Protein AF-A0A1B0D0E1-F1 (afdb_monomer)

Solvent-accessible surface area (backbone atoms only — not comparable to full-atom values): 11340 Å² total; per-residue (Å²): 142,80,88,82,82,83,83,81,83,83,73,86,74,81,86,77,58,63,76,82,46,40,90,80,46,40,12,85,85,80,73,39,70,42,53,62,24,28,27,34,70,90,78,67,53,59,26,20,42,71,56,51,57,62,43,50,76,78,40,48,45,46,94,86,72,57,81,52,79,54,55,79,88,38,57,40,77,34,66,64,60,32,50,49,50,50,70,60,39,84,64,50,53,59,55,51,53,48,54,52,49,53,55,54,54,54,49,58,67,57,61,79,77,59,98,70,94,73,96,73,87,74,81,81,84,70,98,66,94,74,90,73,85,79,92,79,82,70,82,85,67,74,86,75,75,92,80,82,80,88,81,90,78,90,82,89,85,83,88,82,84,87,80,86,79,136

Nearest PDB structures (foldseek):
  9dgg-assembly1_K  TM=9.207E-01  e=2.192E-10  Homo sapiens
  8grm-assembly1_M  TM=9.355E-01  e=5.578E-10  Homo sapiens
  8pp7-assembly1_M  TM=9.183E-01  e=2.265E-09  Homo sapiens
  6wi8-assembly2_B  TM=9.308E-01  e=7.041E-09  Homo sapiens
  4s3o-assembly2_B  TM=8.423E-01  e=1.086E-07  Homo sapiens

Foldseek 3Di:
DDDDDDDPPPDDDDDDALVVCLVVQAAPQVRHGADQWKAQQVPRDIHHPVRVVVVCVPAQADPPPRPDGGDPVRIDGDPPSNVVSPVSDPCPVVVVVVVVCCVVVVVVVVVVPDDDDDPDCPDDDDPDDDPDDDDDPPDPPVPPPPDDDDDDDDDDDDDDDDDDDD

Organism: Phlebotomus papatasi (NCBI:txid29031)

Sequence (166 aa):
MTSTTAVGSNVPHPRRKVRDFNSLITCSVCQGYIIEATTITDCLHTFCRSCILKHLERSNFCPTCSAKPVTVSNLRPDRILKTLIYKLVPGLYQSESQRVAEFHGGALSKLSSGRRRFSGLVGIPSPEGKESLDDDINHNISKKNESEHADDADFFHPEEPIRFNP

Structure (mmCIF, N/CA/C/O backbone):
data_AF-A0A1B0D0E1-F1
#
_entry.id   AF-A0A1B0D0E1-F1
#
loop_
_atom_site.group_PDB
_atom_site.id
_atom_site.type_symbol
_atom_site.label_atom_id
_atom_site.label_alt_id
_atom_site.label_comp_id
_atom_site.label_asym_id
_atom_site.label_entity_id
_atom_site.label_seq_id
_atom_site.pdbx_PDB_ins_code
_atom_site.Cartn_x
_atom_site.Cartn_y
_atom_site.Cartn_z
_atom_site.occupancy
_atom_site.B_iso_or_equiv
_atom_site.auth_seq_id
_atom_site.auth_comp_id
_atom_site.auth_asym_id
_atom_site.auth_atom_id
_atom_site.pdbx_PDB_model_num
ATOM 1 N N . MET A 1 1 ? -50.266 9.146 -27.963 1.00 58.66 1 MET A N 1
ATOM 2 C CA . MET A 1 1 ? -50.449 8.027 -27.016 1.00 58.66 1 MET A CA 1
ATOM 3 C C . MET A 1 1 ? -49.217 7.138 -27.091 1.00 58.66 1 MET A C 1
ATOM 5 O O . MET A 1 1 ? -49.197 6.221 -27.893 1.00 58.66 1 MET A O 1
ATOM 9 N N . THR A 1 2 ? -48.169 7.424 -26.324 1.00 48.03 2 THR A N 1
ATOM 10 C CA . THR A 1 2 ? -47.048 6.487 -26.145 1.00 48.03 2 THR A CA 1
ATOM 11 C C . THR A 1 2 ? -46.564 6.632 -24.713 1.00 48.03 2 THR A C 1
ATOM 13 O O . THR A 1 2 ? -45.889 7.596 -24.362 1.00 48.03 2 THR A O 1
ATOM 16 N N . SER A 1 3 ? -47.019 5.704 -23.880 1.00 50.38 3 SER A N 1
ATOM 17 C CA . SER A 1 3 ? -46.640 5.566 -22.482 1.00 50.38 3 SER A CA 1
ATOM 18 C C . SER A 1 3 ? -45.243 4.954 -22.421 1.00 50.38 3 SER A C 1
ATOM 20 O O . SER A 1 3 ? -45.074 3.783 -22.748 1.00 50.38 3 SER A O 1
ATOM 22 N N . THR A 1 4 ? -44.242 5.732 -22.020 1.00 57.62 4 THR A N 1
ATOM 23 C CA . THR A 1 4 ? -42.887 5.219 -21.784 1.00 57.62 4 THR A CA 1
ATOM 24 C C . THR A 1 4 ? -42.757 4.848 -20.309 1.00 57.62 4 THR A C 1
ATOM 26 O O . THR A 1 4 ? -42.689 5.712 -19.439 1.00 57.62 4 THR A O 1
ATOM 29 N N . THR A 1 5 ? -42.767 3.550 -20.018 1.00 58.69 5 THR A N 1
ATOM 30 C CA . THR A 1 5 ? -42.526 2.977 -18.687 1.00 58.69 5 THR A CA 1
ATOM 31 C C . THR A 1 5 ? -41.045 3.049 -18.316 1.00 58.69 5 THR A C 1
ATOM 33 O O . THR A 1 5 ? -40.199 2.510 -19.026 1.00 58.69 5 THR A O 1
ATOM 36 N N . ALA A 1 6 ? -40.735 3.676 -17.179 1.00 60.88 6 ALA A N 1
ATOM 37 C CA . ALA A 1 6 ? -39.416 3.652 -16.553 1.00 60.88 6 ALA A CA 1
ATOM 38 C C . ALA A 1 6 ? -39.218 2.339 -15.773 1.00 60.88 6 ALA A C 1
ATOM 40 O O . ALA A 1 6 ? -39.984 2.039 -14.859 1.00 60.88 6 ALA A O 1
ATOM 41 N N . VAL A 1 7 ? -38.178 1.570 -16.107 1.00 58.56 7 VAL A N 1
ATOM 42 C CA . VAL A 1 7 ? -37.740 0.406 -15.321 1.00 58.56 7 VAL A CA 1
ATOM 43 C C . VAL A 1 7 ? -36.585 0.849 -14.426 1.00 58.56 7 VAL A C 1
ATOM 45 O O . VAL A 1 7 ? -35.434 0.918 -14.849 1.00 58.56 7 VAL A O 1
ATOM 48 N N . GLY A 1 8 ? -36.903 1.188 -13.178 1.00 57.97 8 GLY A N 1
ATOM 49 C CA . GLY A 1 8 ? -35.915 1.343 -12.114 1.00 57.97 8 GLY A CA 1
ATOM 50 C C . GLY A 1 8 ? -35.568 -0.026 -11.535 1.00 57.97 8 GLY A C 1
ATOM 51 O O . GLY A 1 8 ? -36.259 -0.513 -10.644 1.00 57.97 8 GLY A O 1
ATOM 52 N N . SER A 1 9 ? -34.512 -0.661 -12.041 1.00 54.62 9 SER A N 1
ATOM 53 C CA . SER A 1 9 ? -34.026 -1.943 -11.519 1.00 54.62 9 SER A CA 1
ATOM 54 C C . SER A 1 9 ? -33.313 -1.740 -10.180 1.00 54.62 9 SER A C 1
ATOM 56 O O . SER A 1 9 ? -32.105 -1.518 -10.130 1.00 54.62 9 SER A O 1
ATOM 58 N N . ASN A 1 10 ? -34.056 -1.808 -9.076 1.00 67.19 10 ASN A N 1
ATOM 59 C CA . ASN A 1 10 ? -33.490 -1.793 -7.729 1.00 67.19 10 ASN A CA 1
ATOM 60 C C . ASN A 1 10 ? -32.994 -3.204 -7.375 1.00 67.19 10 ASN A C 1
ATOM 62 O O . ASN A 1 10 ? -33.703 -3.992 -6.752 1.00 67.19 10 ASN A O 1
ATOM 66 N N . VAL A 1 11 ? -31.801 -3.560 -7.862 1.00 72.00 11 VAL A N 1
ATOM 67 C CA . VAL A 1 11 ? -31.172 -4.855 -7.564 1.00 72.00 11 VAL A CA 1
ATOM 68 C C . VAL A 1 11 ? -30.606 -4.809 -6.136 1.00 72.00 11 VAL A C 1
ATOM 70 O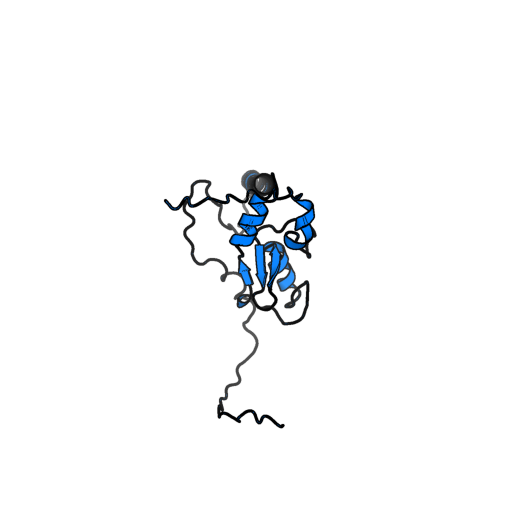 O . VAL A 1 11 ? -29.736 -3.975 -5.859 1.00 72.00 11 VAL A O 1
ATOM 73 N N . PRO A 1 12 ? -31.047 -5.686 -5.212 1.00 72.19 12 PRO A N 1
ATOM 74 C CA . PRO A 1 12 ? -30.474 -5.765 -3.874 1.00 72.19 12 PRO A CA 1
ATOM 75 C C . PRO A 1 12 ? -29.017 -6.225 -3.966 1.00 72.19 12 PRO A C 1
ATOM 77 O O . PRO A 1 12 ? -28.734 -7.366 -4.328 1.00 72.19 12 PRO A O 1
ATOM 80 N N . HIS A 1 13 ? -28.077 -5.339 -3.644 1.00 73.75 13 HIS A N 1
ATOM 81 C CA . HIS A 1 13 ? -26.664 -5.698 -3.591 1.00 73.75 13 HIS A CA 1
ATOM 82 C C . HIS A 1 13 ? -26.363 -6.321 -2.220 1.00 73.75 13 HIS A C 1
ATOM 84 O O . HIS A 1 13 ? -26.567 -5.661 -1.194 1.00 73.75 13 HIS A O 1
ATOM 90 N N . PRO A 1 14 ? -25.885 -7.576 -2.156 1.00 81.06 14 PRO A N 1
ATOM 91 C CA . PRO A 1 14 ? -25.569 -8.209 -0.884 1.00 81.06 14 PRO A CA 1
ATOM 92 C C . PRO A 1 14 ? -24.439 -7.452 -0.174 1.00 81.06 14 PRO A C 1
ATOM 94 O O . PRO A 1 14 ? -23.395 -7.158 -0.761 1.00 81.06 14 PRO A O 1
ATOM 97 N N . ARG A 1 15 ? -24.641 -7.136 1.113 1.00 86.06 15 ARG A N 1
ATOM 98 C CA . ARG A 1 15 ? -23.628 -6.465 1.941 1.00 86.06 15 ARG A CA 1
ATOM 99 C C . ARG A 1 15 ? -22.456 -7.419 2.180 1.00 86.06 15 ARG A C 1
ATOM 101 O O . ARG A 1 15 ? -22.601 -8.407 2.898 1.00 86.06 15 ARG A O 1
ATOM 108 N N . ARG A 1 16 ? -21.296 -7.114 1.596 1.00 90.31 16 ARG A N 1
ATOM 109 C CA . ARG A 1 16 ? -20.050 -7.864 1.828 1.00 90.31 16 ARG A CA 1
ATOM 110 C C . ARG A 1 16 ? -19.433 -7.491 3.172 1.00 90.31 16 ARG A C 1
ATOM 112 O O . ARG A 1 16 ? -19.551 -6.350 3.624 1.00 90.31 16 ARG A O 1
ATOM 119 N N . LYS A 1 17 ? -18.781 -8.456 3.818 1.00 93.12 17 LYS A N 1
ATOM 120 C CA . LYS A 1 17 ? -18.040 -8.230 5.064 1.0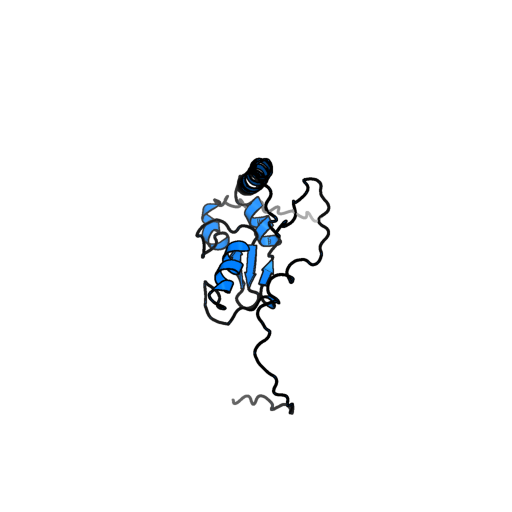0 93.12 17 LYS A CA 1
ATOM 121 C C . LYS A 1 17 ? -16.622 -7.784 4.716 1.00 93.12 17 LYS A C 1
ATOM 123 O O . LYS A 1 17 ? -16.068 -8.218 3.715 1.00 93.12 17 LYS A O 1
ATOM 128 N N . VAL A 1 18 ? -15.998 -6.976 5.575 1.00 93.94 18 VAL A N 1
ATOM 129 C CA . VAL A 1 18 ? -14.616 -6.489 5.370 1.00 93.94 18 VAL A CA 1
ATOM 130 C C . VAL A 1 18 ? -13.637 -7.642 5.126 1.00 93.94 18 VAL A C 1
ATOM 132 O O . VAL A 1 18 ? -12.824 -7.572 4.212 1.00 93.94 18 VAL A O 1
ATOM 135 N N . ARG A 1 19 ? -13.792 -8.744 5.875 1.00 94.19 19 ARG A N 1
ATOM 136 C CA . ARG A 1 19 ? -12.959 -9.950 5.753 1.00 94.19 19 ARG A CA 1
ATOM 137 C C . ARG A 1 19 ? -12.906 -10.529 4.337 1.00 94.19 19 ARG A C 1
ATOM 139 O O . ARG A 1 19 ? -11.915 -11.156 3.985 1.00 94.19 19 ARG A O 1
ATOM 146 N N . ASP A 1 20 ? -13.959 -10.322 3.545 1.00 94.62 20 ASP A N 1
ATOM 147 C CA . ASP A 1 20 ? -14.060 -10.854 2.186 1.00 94.62 20 ASP A CA 1
ATOM 148 C C . ASP A 1 20 ? -13.085 -10.130 1.234 1.00 94.62 20 ASP A C 1
ATOM 150 O O . ASP A 1 20 ? -12.789 -10.636 0.156 1.00 94.62 20 ASP A O 1
ATOM 154 N N . PHE A 1 21 ? -12.562 -8.967 1.641 1.00 94.75 21 PHE A N 1
ATOM 155 C CA . PHE A 1 21 ? -11.579 -8.176 0.901 1.00 94.75 21 PHE A CA 1
ATOM 156 C C . PHE A 1 21 ? -10.154 -8.333 1.428 1.00 94.75 21 PHE A C 1
ATOM 158 O O . PHE A 1 21 ? -9.241 -7.788 0.816 1.00 94.75 21 PHE A O 1
ATOM 165 N N . ASN A 1 22 ? -9.934 -9.051 2.537 1.00 95.19 22 ASN A N 1
ATOM 166 C CA . ASN A 1 22 ? -8.632 -9.090 3.212 1.00 95.19 22 ASN A CA 1
ATOM 167 C C . ASN A 1 22 ? -7.488 -9.481 2.269 1.00 95.19 22 ASN A C 1
ATOM 169 O O . ASN A 1 22 ? -6.448 -8.835 2.302 1.00 95.19 22 ASN A O 1
ATOM 173 N N . SER A 1 23 ? -7.703 -10.438 1.362 1.00 94.38 23 SER A N 1
ATOM 174 C CA . SER A 1 23 ? -6.704 -10.846 0.363 1.00 94.38 23 SER A CA 1
ATOM 175 C C . SER A 1 23 ? -6.211 -9.711 -0.545 1.00 94.38 23 SER A C 1
ATOM 177 O O . SER A 1 23 ? -5.131 -9.824 -1.114 1.00 94.38 23 SER A O 1
ATOM 179 N N . LEU A 1 24 ? -6.980 -8.628 -0.675 1.00 95.62 24 LEU A N 1
ATOM 180 C CA . LEU A 1 24 ? -6.675 -7.464 -1.508 1.00 95.62 24 LEU A CA 1
ATOM 181 C C . LEU A 1 24 ? -6.102 -6.283 -0.709 1.00 95.62 24 LEU A C 1
ATOM 183 O O . LEU A 1 24 ? -5.537 -5.368 -1.300 1.00 95.62 24 LEU A O 1
ATOM 187 N N . ILE A 1 25 ? -6.275 -6.265 0.618 1.00 97.19 25 ILE A N 1
ATOM 188 C CA . ILE A 1 25 ? -5.959 -5.100 1.467 1.00 97.19 25 ILE A CA 1
ATOM 189 C C . ILE A 1 25 ? -4.966 -5.395 2.596 1.00 97.19 25 ILE A C 1
ATOM 191 O O . ILE A 1 25 ? -4.671 -4.509 3.402 1.00 97.19 25 ILE A O 1
ATOM 195 N N . THR A 1 26 ? -4.448 -6.621 2.678 1.00 98.12 26 THR A N 1
ATOM 196 C CA . THR A 1 26 ? -3.412 -7.006 3.644 1.00 98.12 26 THR A CA 1
ATOM 197 C C . THR A 1 26 ? -2.038 -7.094 2.996 1.00 98.12 26 THR A C 1
ATOM 199 O O . THR A 1 26 ? -1.888 -7.603 1.889 1.00 98.12 26 THR A O 1
ATOM 202 N N . CYS A 1 27 ? -1.015 -6.630 3.706 1.00 98.44 27 CYS A N 1
ATOM 203 C CA . CYS A 1 27 ? 0.366 -6.681 3.260 1.00 98.44 27 CYS A CA 1
ATOM 204 C C . CYS A 1 27 ? 0.953 -8.075 3.516 1.00 98.44 27 CYS A C 1
ATOM 206 O O . CYS A 1 27 ? 0.966 -8.538 4.655 1.00 98.44 27 CYS A O 1
ATOM 208 N N . SER A 1 28 ? 1.522 -8.713 2.492 1.00 96.94 28 SER A N 1
ATOM 209 C CA . SER A 1 28 ? 2.151 -10.037 2.630 1.00 96.94 28 SER A CA 1
ATOM 210 C C . SER A 1 28 ? 3.412 -10.040 3.507 1.00 96.94 28 SER A C 1
ATOM 212 O O . SER A 1 28 ? 3.780 -11.079 4.046 1.00 96.94 28 SER A O 1
ATOM 214 N N . VAL A 1 29 ? 4.054 -8.883 3.710 1.00 97.50 29 VAL A N 1
ATOM 215 C CA . VAL A 1 29 ? 5.278 -8.765 4.521 1.00 97.50 29 VAL A CA 1
ATOM 216 C C . VAL A 1 29 ? 4.966 -8.750 6.019 1.00 97.50 29 VAL A C 1
ATOM 218 O O . VAL A 1 29 ? 5.562 -9.515 6.770 1.00 97.50 29 VAL A O 1
ATOM 221 N N . CYS A 1 30 ? 4.038 -7.899 6.472 1.00 97.75 30 CYS A N 1
ATOM 222 C CA . CYS A 1 30 ? 3.700 -7.770 7.897 1.00 97.75 30 CYS A CA 1
ATOM 223 C C . CYS A 1 30 ? 2.417 -8.503 8.316 1.00 97.75 30 CYS A C 1
ATOM 225 O O . CYS A 1 30 ? 2.083 -8.492 9.497 1.00 97.75 30 CYS A O 1
ATOM 227 N N . GLN A 1 31 ? 1.684 -9.089 7.365 1.00 97.25 31 GLN A N 1
ATOM 228 C CA . GLN A 1 31 ? 0.388 -9.759 7.554 1.00 97.25 31 GLN A CA 1
ATOM 229 C C . GLN A 1 31 ? -0.734 -8.878 8.151 1.00 97.25 31 GLN A C 1
ATOM 231 O O . GLN A 1 31 ? -1.795 -9.382 8.512 1.00 97.25 31 GLN A O 1
ATOM 236 N N . GLY A 1 32 ? -0.535 -7.558 8.236 1.00 97.25 32 GLY A N 1
ATOM 237 C CA . GLY A 1 32 ? -1.546 -6.580 8.652 1.00 97.25 32 GLY A CA 1
ATOM 238 C C . GLY A 1 32 ? -2.213 -5.870 7.472 1.00 97.25 32 GLY A C 1
ATOM 239 O O . GLY A 1 32 ? -1.848 -6.091 6.318 1.00 97.25 32 GLY A O 1
ATOM 240 N N . TYR A 1 33 ? -3.172 -4.978 7.747 1.00 98.12 33 TYR A N 1
ATOM 241 C CA . TYR A 1 33 ? -3.723 -4.085 6.719 1.00 98.12 33 TYR A CA 1
ATOM 242 C C . TYR A 1 33 ? -2.636 -3.171 6.145 1.00 98.12 33 TYR A C 1
ATOM 244 O O . TYR A 1 33 ? -1.726 -2.745 6.859 1.00 98.12 33 TYR A O 1
ATOM 252 N N . ILE A 1 34 ? -2.731 -2.868 4.852 1.00 98.44 34 ILE A N 1
ATOM 253 C CA . ILE A 1 34 ? -1.754 -2.019 4.173 1.00 98.44 34 ILE A CA 1
ATOM 254 C C . ILE A 1 34 ? -1.879 -0.575 4.686 1.00 98.44 34 ILE A C 1
ATOM 256 O O . ILE A 1 34 ? -2.884 0.096 4.458 1.00 98.44 34 ILE A O 1
ATOM 260 N N . ILE A 1 35 ? -0.829 -0.091 5.351 1.00 97.88 35 ILE A N 1
ATOM 261 C CA . ILE A 1 35 ? -0.692 1.296 5.808 1.00 97.88 35 ILE A CA 1
ATOM 262 C C . ILE A 1 35 ? 0.251 2.034 4.864 1.00 97.88 35 ILE A C 1
ATOM 264 O O . ILE A 1 35 ? 1.357 1.565 4.591 1.00 97.88 35 ILE A O 1
ATOM 268 N N . GLU A 1 36 ? -0.197 3.185 4.360 1.00 96.56 36 GLU A N 1
ATOM 269 C CA . GLU A 1 36 ? 0.515 3.943 3.324 1.00 96.56 36 GLU A CA 1
ATOM 270 C C . GLU A 1 36 ? 0.879 3.076 2.112 1.00 96.56 36 GLU A C 1
ATOM 272 O O . GLU A 1 36 ? 2.051 2.820 1.829 1.00 96.56 36 GLU A O 1
ATOM 277 N N . ALA A 1 37 ? -0.150 2.593 1.415 1.00 97.94 37 ALA A N 1
ATOM 278 C CA . ALA A 1 37 ? -0.001 1.713 0.263 1.00 97.94 37 ALA A CA 1
ATOM 279 C C . ALA A 1 37 ? 1.066 2.219 -0.721 1.00 97.94 37 ALA A C 1
ATOM 281 O O . ALA A 1 37 ? 1.054 3.376 -1.142 1.00 97.94 37 ALA A O 1
ATOM 282 N N . THR A 1 38 ? 2.015 1.345 -1.051 1.00 98.38 38 THR A N 1
ATOM 283 C CA . THR A 1 38 ? 3.080 1.585 -2.027 1.00 98.38 38 THR A CA 1
ATOM 284 C C . THR A 1 38 ? 3.145 0.392 -2.971 1.00 98.38 38 THR A C 1
ATOM 286 O O . THR A 1 38 ? 3.317 -0.746 -2.527 1.00 98.38 38 THR A O 1
ATOM 289 N N . THR A 1 39 ? 2.998 0.665 -4.262 1.00 98.19 39 THR A N 1
ATOM 290 C CA . THR A 1 39 ? 2.902 -0.329 -5.333 1.00 98.19 39 THR A CA 1
ATOM 291 C C . THR A 1 39 ? 4.183 -0.336 -6.159 1.00 98.19 39 THR A C 1
ATOM 293 O O . THR A 1 39 ? 4.737 0.721 -6.470 1.00 98.19 39 THR A O 1
ATOM 296 N N . ILE A 1 40 ? 4.653 -1.531 -6.513 1.00 97.69 40 ILE A N 1
ATOM 297 C CA . ILE A 1 40 ? 5.735 -1.719 -7.485 1.00 97.69 40 ILE A CA 1
ATOM 298 C C . ILE A 1 40 ? 5.116 -1.680 -8.885 1.00 97.69 40 ILE A C 1
ATOM 300 O O . ILE A 1 40 ? 4.277 -2.519 -9.201 1.00 97.69 40 ILE A O 1
ATOM 304 N N . THR A 1 41 ? 5.521 -0.741 -9.735 1.00 96.31 41 THR A N 1
ATOM 305 C CA . THR A 1 41 ? 4.916 -0.521 -11.062 1.00 96.31 41 THR A CA 1
ATOM 306 C C . THR A 1 41 ? 5.066 -1.709 -12.006 1.00 96.31 41 THR A C 1
ATOM 308 O O . THR A 1 41 ? 4.176 -1.970 -12.806 1.00 96.31 41 THR A O 1
ATOM 311 N N . ASP A 1 42 ? 6.163 -2.453 -11.888 1.00 95.19 42 ASP A N 1
ATOM 312 C CA . ASP A 1 42 ? 6.522 -3.502 -12.847 1.00 95.19 42 ASP A CA 1
ATOM 313 C C . ASP A 1 42 ? 5.726 -4.797 -12.649 1.00 95.19 42 ASP A C 1
ATOM 315 O O . ASP A 1 42 ? 5.562 -5.571 -13.589 1.00 95.19 42 ASP A O 1
ATOM 319 N N . CYS A 1 43 ? 5.253 -5.057 -11.424 1.00 96.62 43 CYS A N 1
ATOM 320 C CA . CYS A 1 43 ? 4.507 -6.271 -11.080 1.00 96.62 43 CYS A CA 1
ATOM 321 C C . CYS A 1 43 ? 3.175 -6.014 -10.363 1.00 96.62 43 CYS A C 1
ATOM 323 O O . CYS A 1 43 ? 2.469 -6.969 -10.056 1.00 96.62 43 CYS A O 1
ATOM 325 N N . LEU A 1 44 ? 2.838 -4.751 -10.086 1.00 96.75 44 LEU A N 1
ATOM 326 C CA . LEU A 1 44 ? 1.600 -4.292 -9.443 1.00 96.75 44 LEU A CA 1
ATOM 327 C C . LEU A 1 44 ? 1.301 -4.908 -8.066 1.00 96.75 44 LEU A C 1
ATOM 329 O O . LEU A 1 44 ? 0.166 -4.867 -7.599 1.00 96.75 44 LEU A O 1
ATOM 333 N N . HIS A 1 45 ? 2.314 -5.432 -7.374 1.00 97.88 45 HIS A N 1
ATOM 334 C CA . HIS A 1 45 ? 2.164 -5.841 -5.980 1.00 97.88 45 HIS A CA 1
ATOM 335 C C . HIS A 1 45 ? 2.272 -4.637 -5.042 1.00 97.88 45 HIS A C 1
ATOM 337 O O . HIS A 1 45 ? 3.175 -3.803 -5.179 1.00 97.88 45 HIS A O 1
ATOM 343 N N . THR A 1 46 ? 1.373 -4.589 -4.059 1.00 98.31 46 THR A N 1
ATOM 344 C CA . THR A 1 46 ? 1.249 -3.474 -3.116 1.00 98.31 46 THR A CA 1
ATOM 345 C C . THR A 1 46 ? 1.549 -3.903 -1.685 1.00 98.31 46 THR A C 1
ATOM 347 O O . THR A 1 46 ? 1.120 -4.957 -1.215 1.00 98.31 46 THR A O 1
ATOM 350 N N . PHE A 1 47 ? 2.279 -3.053 -0.966 1.00 98.50 47 PHE A N 1
ATOM 351 C CA . PHE A 1 47 ? 2.727 -3.289 0.405 1.00 98.50 47 PHE A CA 1
ATOM 352 C C . PHE A 1 47 ? 2.582 -2.014 1.239 1.00 98.50 47 PHE A C 1
ATOM 354 O O . PHE A 1 47 ? 2.343 -0.931 0.700 1.00 98.50 47 PHE A O 1
ATOM 361 N N . CYS A 1 48 ? 2.776 -2.109 2.558 1.00 98.62 48 CYS A N 1
ATOM 362 C CA . CYS A 1 48 ? 2.968 -0.905 3.367 1.00 98.62 48 CYS A CA 1
ATOM 363 C C . CYS A 1 48 ? 4.259 -0.196 2.942 1.00 98.62 48 CYS A C 1
ATOM 365 O O . CYS A 1 48 ? 5.273 -0.870 2.722 1.00 98.62 48 CYS A O 1
ATOM 367 N N . ARG A 1 49 ? 4.268 1.143 2.921 1.00 97.25 49 ARG A N 1
ATOM 368 C CA . ARG A 1 49 ? 5.460 1.945 2.586 1.00 97.25 49 ARG A CA 1
ATOM 369 C C . ARG A 1 49 ? 6.689 1.515 3.385 1.00 97.25 49 ARG A C 1
ATOM 371 O O . ARG A 1 49 ? 7.729 1.205 2.814 1.00 97.25 49 ARG A O 1
ATOM 378 N N . SER A 1 50 ? 6.554 1.434 4.706 1.00 96.38 50 SER A N 1
ATOM 379 C CA . SER A 1 50 ? 7.646 1.033 5.600 1.00 96.38 50 SER A CA 1
ATOM 380 C C . SER A 1 50 ? 8.121 -0.403 5.361 1.00 96.38 50 SER A C 1
ATOM 382 O O . SER A 1 50 ? 9.306 -0.691 5.503 1.00 96.38 50 SER A O 1
ATOM 384 N N . CYS A 1 51 ? 7.216 -1.305 4.972 1.00 98.00 51 CYS A N 1
ATOM 385 C CA . CYS A 1 51 ? 7.538 -2.711 4.745 1.00 98.00 51 CYS A CA 1
ATOM 386 C C . CYS A 1 51 ? 8.359 -2.904 3.472 1.00 98.00 51 CYS A C 1
ATOM 388 O O . CYS A 1 51 ? 9.383 -3.583 3.521 1.00 98.00 51 CYS A O 1
ATOM 390 N N . ILE A 1 52 ? 7.937 -2.305 2.352 1.00 96.94 52 ILE A N 1
ATOM 391 C CA . ILE A 1 52 ? 8.670 -2.460 1.092 1.00 96.94 52 ILE A CA 1
ATOM 392 C C . ILE A 1 52 ? 10.021 -1.749 1.142 1.00 96.94 52 ILE A C 1
ATOM 394 O O . ILE A 1 52 ? 11.018 -2.347 0.757 1.00 96.94 52 ILE A O 1
ATOM 398 N N . LEU A 1 53 ? 10.095 -0.537 1.705 1.00 95.06 53 LEU A N 1
ATOM 399 C CA . LEU A 1 53 ? 11.367 0.182 1.825 1.00 95.06 53 LEU A CA 1
ATOM 400 C C . LEU A 1 53 ? 12.379 -0.600 2.673 1.00 95.06 53 LEU A C 1
ATOM 402 O O . LEU A 1 53 ? 13.504 -0.812 2.236 1.00 95.06 53 LEU A O 1
ATOM 406 N N . LYS A 1 54 ? 11.952 -1.134 3.825 1.00 95.62 54 LYS A N 1
ATOM 407 C CA . LYS A 1 54 ? 12.806 -1.970 4.682 1.00 95.62 54 LYS A CA 1
ATOM 408 C C . LYS A 1 54 ? 13.215 -3.291 4.022 1.00 95.62 54 LYS A C 1
ATOM 410 O O . LYS A 1 54 ? 14.281 -3.823 4.320 1.00 95.62 54 LYS A O 1
ATOM 415 N N . HIS A 1 55 ? 12.367 -3.867 3.169 1.00 95.81 55 HIS A N 1
ATOM 416 C CA . HIS A 1 55 ? 12.721 -5.079 2.429 1.00 95.81 55 HIS A CA 1
ATOM 417 C C . HIS A 1 55 ? 13.816 -4.798 1.393 1.00 95.81 55 HIS A C 1
ATOM 419 O O . HIS A 1 55 ? 14.791 -5.547 1.321 1.00 95.81 55 HIS A O 1
ATOM 425 N N . LEU A 1 56 ? 13.685 -3.692 0.655 1.00 94.56 56 LEU A N 1
ATOM 426 C CA . LEU A 1 56 ? 14.627 -3.294 -0.392 1.00 94.56 56 LEU A CA 1
ATOM 427 C C . LEU A 1 56 ? 16.013 -2.907 0.144 1.00 94.56 56 LEU A C 1
ATOM 429 O O . LEU A 1 56 ? 16.987 -2.964 -0.593 1.00 94.56 56 LEU A O 1
ATOM 433 N N . GLU A 1 57 ? 16.147 -2.622 1.442 1.00 93.94 57 GLU A N 1
ATOM 434 C CA . GLU A 1 57 ? 17.461 -2.502 2.097 1.00 93.94 57 GLU A CA 1
ATOM 435 C C . GLU A 1 57 ? 18.270 -3.813 2.088 1.00 93.94 57 GLU A C 1
ATOM 437 O O . GLU A 1 57 ? 19.486 -3.783 2.278 1.00 93.94 57 GLU A O 1
ATOM 442 N N . ARG A 1 58 ? 17.606 -4.967 1.925 1.00 93.06 58 ARG A N 1
ATOM 443 C CA . ARG A 1 58 ? 18.217 -6.307 2.007 1.00 93.06 58 ARG A CA 1
ATOM 444 C C . ARG A 1 58 ? 18.151 -7.087 0.701 1.00 93.06 58 ARG A C 1
ATOM 446 O O . ARG A 1 58 ? 19.015 -7.918 0.454 1.00 93.06 58 ARG A O 1
ATOM 453 N N . SER A 1 59 ? 17.102 -6.878 -0.088 1.00 94.19 59 SER A N 1
ATOM 454 C CA . SER A 1 59 ? 16.846 -7.610 -1.325 1.00 94.19 59 SER A CA 1
ATOM 455 C C . SER A 1 59 ? 16.185 -6.684 -2.327 1.00 94.19 59 SER A C 1
ATOM 457 O O . SER A 1 59 ? 15.117 -6.152 -2.053 1.00 94.19 59 SER A O 1
ATOM 459 N N . ASN A 1 60 ? 16.767 -6.562 -3.515 1.00 94.50 60 ASN A N 1
ATOM 460 C CA . ASN A 1 60 ? 16.202 -5.759 -4.596 1.00 94.50 60 ASN A CA 1
ATOM 461 C C . ASN A 1 60 ? 15.096 -6.497 -5.362 1.00 94.50 60 ASN A C 1
ATOM 463 O O . ASN A 1 60 ? 14.890 -6.209 -6.526 1.00 94.50 60 ASN A O 1
ATOM 467 N N . PHE A 1 61 ? 14.393 -7.464 -4.775 1.00 96.44 61 PHE A N 1
ATOM 468 C CA . PHE A 1 61 ? 13.343 -8.224 -5.461 1.00 96.44 61 PHE A CA 1
ATOM 469 C C . PHE A 1 61 ? 11.986 -8.036 -4.788 1.00 96.44 61 PHE A C 1
ATOM 471 O O . PHE A 1 61 ? 11.889 -7.781 -3.590 1.00 96.44 61 PHE A O 1
ATOM 478 N N . CYS A 1 62 ? 10.910 -8.161 -5.569 1.00 97.25 62 CYS A N 1
ATOM 479 C CA . CYS A 1 62 ? 9.552 -8.092 -5.037 1.00 97.25 62 CYS A CA 1
ATOM 480 C C . CYS A 1 62 ? 9.304 -9.233 -4.025 1.00 97.25 62 CYS A C 1
ATOM 482 O O . CYS A 1 62 ? 9.456 -10.390 -4.416 1.00 97.25 62 CYS A O 1
ATOM 484 N N . PRO A 1 63 ? 8.810 -8.954 -2.798 1.00 96.62 63 PRO A N 1
ATOM 485 C CA . PRO A 1 63 ? 8.540 -9.986 -1.788 1.00 96.62 63 PRO A CA 1
ATOM 486 C C . PRO A 1 63 ? 7.521 -11.054 -2.205 1.00 96.62 63 PRO A C 1
ATOM 488 O O . PRO A 1 63 ? 7.471 -12.116 -1.593 1.00 96.62 63 PRO A O 1
ATOM 491 N N . THR A 1 64 ? 6.671 -10.756 -3.193 1.00 96.56 64 THR A N 1
ATOM 492 C CA . THR A 1 64 ? 5.586 -11.650 -3.620 1.00 96.56 64 THR A CA 1
ATOM 493 C C . THR A 1 64 ? 5.976 -12.516 -4.813 1.00 96.56 64 THR A C 1
ATOM 495 O O . THR A 1 64 ? 5.684 -13.706 -4.807 1.00 96.56 64 THR A O 1
ATOM 498 N N . CYS A 1 65 ? 6.604 -11.945 -5.847 1.00 96.12 65 CYS A N 1
ATOM 499 C CA . CYS A 1 65 ? 6.859 -12.673 -7.095 1.00 96.12 65 CYS A CA 1
ATOM 500 C C . CYS A 1 65 ? 8.333 -12.842 -7.463 1.00 96.12 65 CYS A C 1
ATOM 502 O O . CYS A 1 65 ? 8.623 -13.666 -8.323 1.00 96.12 65 CYS A O 1
ATOM 504 N N . SER A 1 66 ? 9.247 -12.054 -6.885 1.00 93.38 66 SER A N 1
ATOM 505 C CA . SER A 1 66 ? 10.689 -12.084 -7.182 1.00 93.38 66 SER A CA 1
ATOM 506 C C . SER A 1 66 ? 11.073 -12.052 -8.675 1.00 93.38 66 SER A C 1
ATOM 508 O O . SER A 1 66 ? 12.185 -12.423 -9.030 1.00 93.38 66 SER A O 1
ATOM 510 N N . ALA A 1 67 ? 10.172 -11.608 -9.558 1.00 89.00 67 ALA A N 1
ATOM 511 C CA . ALA A 1 67 ? 10.321 -11.799 -11.002 1.00 89.00 67 ALA A CA 1
ATOM 512 C C . ALA A 1 67 ? 11.356 -10.864 -11.642 1.00 89.00 67 ALA A C 1
ATOM 514 O O . ALA A 1 67 ? 12.035 -11.244 -12.591 1.00 89.00 67 ALA A O 1
ATOM 515 N N . LYS A 1 68 ? 11.451 -9.627 -11.145 1.00 90.06 68 LYS A N 1
ATOM 516 C CA . LYS A 1 68 ? 12.367 -8.595 -11.641 1.00 90.06 68 LYS A CA 1
ATOM 517 C C . LYS A 1 68 ? 12.984 -7.829 -10.473 1.00 90.06 68 LYS A C 1
ATOM 519 O O . LYS A 1 68 ? 12.323 -7.708 -9.431 1.00 90.06 68 LYS A O 1
ATOM 524 N N . PRO A 1 69 ? 14.213 -7.309 -10.639 1.00 93.00 69 PRO A N 1
ATOM 525 C CA . PRO A 1 69 ? 14.784 -6.397 -9.670 1.00 93.00 69 PRO A CA 1
ATOM 526 C C . PRO A 1 69 ? 13.943 -5.114 -9.600 1.00 93.00 69 PRO A C 1
ATOM 528 O O . PRO A 1 69 ? 13.506 -4.579 -10.615 1.00 93.00 69 PRO A O 1
ATOM 531 N N . VAL A 1 70 ? 13.694 -4.645 -8.387 1.00 94.06 70 VAL A N 1
ATOM 532 C CA . VAL A 1 70 ? 12.900 -3.468 -8.052 1.00 94.06 70 VAL A CA 1
ATOM 533 C C . VAL A 1 70 ? 13.864 -2.350 -7.707 1.00 94.06 70 VAL A C 1
ATOM 535 O O . VAL A 1 70 ? 14.639 -2.463 -6.757 1.00 94.06 70 VAL A O 1
ATOM 538 N N . THR A 1 71 ? 13.787 -1.250 -8.444 1.00 90.44 71 THR A N 1
ATOM 539 C CA . THR A 1 71 ? 14.516 -0.026 -8.115 1.00 90.44 71 THR A CA 1
ATOM 540 C C . THR A 1 71 ? 13.590 0.986 -7.443 1.00 90.44 71 THR A C 1
ATOM 542 O O . THR A 1 71 ? 12.361 0.868 -7.475 1.00 90.44 71 THR A O 1
ATOM 545 N N . VAL A 1 72 ? 14.170 2.025 -6.840 1.00 85.38 72 VAL A N 1
ATOM 546 C CA . VAL A 1 72 ? 13.405 3.113 -6.206 1.00 85.38 72 VAL A CA 1
ATOM 547 C C . VAL A 1 72 ? 12.474 3.829 -7.188 1.00 85.38 72 VAL A C 1
ATOM 549 O O . VAL A 1 72 ? 11.386 4.255 -6.803 1.00 85.38 72 VAL A O 1
ATOM 552 N N . SER A 1 73 ? 12.850 3.904 -8.469 1.00 90.25 73 SER A N 1
ATOM 553 C CA . SER A 1 73 ? 12.034 4.528 -9.510 1.00 90.25 73 SER A CA 1
ATOM 554 C C . SER A 1 73 ? 10.839 3.667 -9.926 1.00 90.25 73 SER A C 1
ATOM 556 O O . SER A 1 73 ? 9.919 4.205 -10.541 1.00 90.25 73 SER A O 1
ATOM 558 N N . ASN A 1 74 ? 10.781 2.387 -9.532 1.00 92.25 74 ASN A N 1
ATOM 559 C CA . ASN A 1 74 ? 9.624 1.508 -9.741 1.00 92.25 74 ASN A CA 1
ATOM 560 C C . ASN A 1 74 ? 8.586 1.600 -8.605 1.00 92.25 74 ASN A C 1
ATOM 562 O O . ASN A 1 74 ? 7.545 0.950 -8.673 1.00 92.25 74 ASN A O 1
ATOM 566 N N . LEU A 1 75 ? 8.837 2.367 -7.537 1.00 96.38 75 LEU A N 1
ATOM 567 C CA . LEU A 1 75 ? 7.901 2.489 -6.414 1.00 96.38 75 LEU A CA 1
ATOM 568 C C . LEU A 1 75 ? 6.977 3.692 -6.582 1.00 96.38 75 LEU A C 1
ATOM 570 O O . LEU A 1 75 ? 7.426 4.817 -6.812 1.00 96.38 75 LEU A O 1
ATOM 574 N N . ARG A 1 76 ? 5.671 3.482 -6.412 1.00 97.62 76 ARG A N 1
ATOM 575 C CA . ARG A 1 76 ? 4.671 4.557 -6.427 1.00 97.62 76 ARG A CA 1
ATOM 576 C C . ARG A 1 76 ? 3.753 4.471 -5.207 1.00 97.62 76 ARG A C 1
ATOM 578 O O . ARG A 1 76 ? 3.222 3.397 -4.930 1.00 97.62 76 ARG A O 1
ATOM 585 N N . PRO A 1 77 ? 3.539 5.575 -4.469 1.00 97.75 77 PRO A N 1
ATOM 586 C CA . PRO A 1 77 ? 2.485 5.638 -3.465 1.00 97.75 77 PRO A CA 1
ATOM 587 C C . PRO A 1 77 ? 1.113 5.450 -4.119 1.00 97.75 77 PRO A C 1
ATOM 589 O O . PRO A 1 77 ? 0.766 6.166 -5.056 1.00 97.75 77 PRO A O 1
ATOM 592 N N . ASP A 1 78 ? 0.311 4.534 -3.591 1.00 98.00 78 ASP A N 1
ATOM 593 C CA . ASP A 1 78 ? -1.046 4.272 -4.063 1.00 98.00 78 ASP A CA 1
ATOM 594 C C . ASP A 1 78 ? -2.062 4.982 -3.157 1.00 98.00 78 ASP A C 1
ATOM 596 O O . ASP A 1 78 ? -2.526 4.473 -2.130 1.00 98.00 78 ASP A O 1
ATOM 600 N N . ARG A 1 79 ? -2.367 6.235 -3.511 1.00 96.56 79 ARG A N 1
ATOM 601 C CA . ARG A 1 79 ? -3.272 7.096 -2.733 1.00 96.56 79 ARG A CA 1
ATOM 602 C C . ARG A 1 79 ? -4.717 6.603 -2.773 1.00 96.56 79 ARG A C 1
ATOM 604 O O . ARG A 1 79 ? -5.431 6.735 -1.775 1.00 96.56 79 ARG A O 1
ATOM 611 N N . ILE A 1 80 ? -5.133 6.020 -3.896 1.00 97.69 80 ILE A N 1
ATOM 612 C CA . ILE A 1 80 ? -6.493 5.513 -4.073 1.00 97.69 80 ILE A CA 1
ATOM 613 C C . ILE A 1 80 ? -6.689 4.268 -3.219 1.00 97.69 80 ILE A C 1
ATOM 615 O O . ILE A 1 80 ? -7.636 4.228 -2.434 1.00 97.69 80 ILE A O 1
ATOM 619 N N . LEU A 1 81 ? -5.766 3.304 -3.274 1.00 97.75 81 LEU A N 1
ATOM 620 C CA . LEU A 1 81 ? -5.852 2.102 -2.452 1.00 97.75 81 LEU A CA 1
ATOM 621 C C . LEU A 1 81 ? -5.774 2.436 -0.958 1.00 97.75 81 LEU A C 1
ATOM 623 O O . LEU A 1 81 ? -6.602 1.946 -0.194 1.00 97.75 81 LEU A O 1
ATOM 627 N N . LYS A 1 82 ? -4.870 3.334 -0.533 1.00 96.94 82 LYS A N 1
ATOM 628 C CA . LYS A 1 82 ? -4.835 3.842 0.857 1.00 96.94 82 LYS A CA 1
ATOM 629 C C . LYS A 1 82 ? -6.205 4.383 1.285 1.00 96.94 82 LYS A C 1
ATOM 631 O O . LYS A 1 82 ? -6.714 4.022 2.346 1.00 96.94 82 LYS A O 1
ATOM 636 N N . THR A 1 83 ? -6.802 5.236 0.453 1.00 97.19 83 THR A N 1
ATOM 637 C CA . THR A 1 83 ? -8.114 5.836 0.727 1.00 97.19 83 THR A CA 1
ATOM 638 C C . THR A 1 83 ? -9.197 4.768 0.817 1.00 97.19 83 THR A C 1
ATOM 640 O O . THR A 1 83 ? -9.981 4.770 1.765 1.00 97.19 83 THR A O 1
ATOM 643 N N . LEU A 1 84 ? -9.214 3.824 -0.124 1.00 97.88 84 LEU A N 1
ATOM 644 C CA . LEU A 1 84 ? -10.167 2.723 -0.141 1.00 97.88 84 LEU A CA 1
ATOM 645 C C . LEU A 1 84 ? -10.060 1.881 1.134 1.00 97.88 84 LEU A C 1
ATOM 647 O O . LEU A 1 84 ? -11.068 1.652 1.793 1.00 97.88 84 LEU A O 1
ATOM 651 N N . ILE A 1 85 ? -8.850 1.490 1.533 1.00 97.88 85 ILE A N 1
ATOM 652 C CA . ILE A 1 85 ? -8.606 0.699 2.746 1.00 97.88 85 ILE A CA 1
ATOM 653 C C . ILE A 1 85 ? -9.151 1.416 3.988 1.00 97.88 85 ILE A C 1
ATOM 655 O O . ILE A 1 85 ? -9.887 0.814 4.769 1.00 97.88 85 ILE A O 1
ATOM 659 N N . TYR A 1 86 ? -8.866 2.712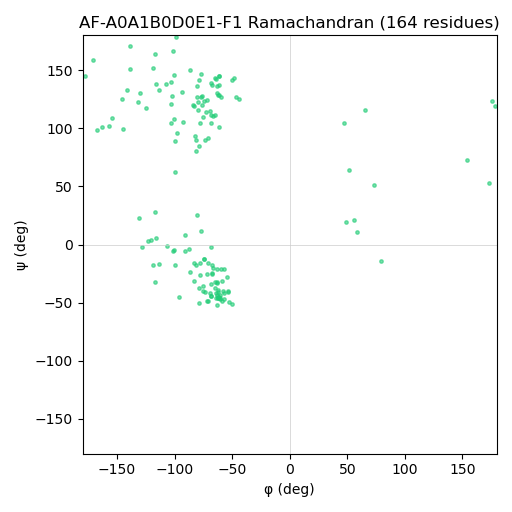 4.145 1.00 97.00 86 TYR A N 1
ATOM 660 C CA . TYR A 1 86 ? -9.362 3.499 5.280 1.00 97.00 86 TYR A CA 1
ATOM 661 C C . TYR A 1 86 ? -10.875 3.716 5.278 1.00 97.00 86 TYR A C 1
ATOM 663 O O . TYR A 1 86 ? -11.459 3.930 6.340 1.00 97.00 86 TYR A O 1
ATOM 671 N N . LYS A 1 87 ? -11.527 3.662 4.114 1.00 96.19 87 LYS A N 1
ATOM 672 C CA . LYS A 1 87 ? -12.992 3.701 4.027 1.00 96.19 87 LYS A CA 1
ATOM 673 C C . LYS A 1 87 ? -13.627 2.328 4.250 1.00 96.19 87 LYS A C 1
ATOM 675 O O . LYS A 1 87 ? -14.737 2.268 4.772 1.00 96.19 87 LYS A O 1
ATOM 680 N N . LEU A 1 88 ? -12.945 1.245 3.874 1.00 95.75 88 LEU A N 1
ATOM 681 C CA . LEU A 1 88 ? -13.446 -0.123 4.009 1.00 95.75 88 LEU A CA 1
ATOM 682 C C . LEU A 1 88 ? -13.311 -0.675 5.428 1.00 95.75 88 LEU A C 1
ATOM 684 O O . LEU A 1 88 ? -14.195 -1.410 5.863 1.00 95.75 88 LEU A O 1
ATOM 688 N N . VAL A 1 89 ? -12.224 -0.359 6.137 1.00 96.44 89 VAL A N 1
ATOM 689 C CA . VAL A 1 89 ? -11.925 -0.925 7.460 1.00 96.44 89 VAL A CA 1
ATOM 690 C C . VAL A 1 89 ? -12.300 0.080 8.559 1.00 96.44 89 VAL A C 1
ATOM 692 O O . VAL A 1 89 ? -11.596 1.078 8.740 1.00 96.44 89 VAL A O 1
ATOM 695 N N . PRO A 1 90 ? -13.380 -0.157 9.329 1.00 95.81 90 PRO A N 1
ATOM 696 C CA . PRO A 1 90 ? -13.793 0.751 10.396 1.00 95.81 90 PRO A CA 1
ATOM 697 C C . PRO A 1 90 ? -12.714 0.884 11.475 1.00 95.81 90 PRO A C 1
ATOM 699 O O . PRO A 1 90 ? -12.124 -0.112 11.887 1.00 95.81 90 PRO A O 1
ATOM 702 N N . GLY A 1 91 ? -12.466 2.106 11.949 1.00 95.50 91 GLY A N 1
ATOM 703 C CA . GLY A 1 91 ? -11.514 2.374 13.033 1.00 95.50 91 GLY A CA 1
ATOM 704 C C . GLY A 1 91 ? -10.038 2.391 12.617 1.00 95.50 91 GLY A C 1
ATOM 705 O O . GLY A 1 91 ? -9.214 2.903 13.369 1.00 95.50 91 GLY A O 1
ATOM 706 N N . LEU A 1 92 ? -9.687 1.889 11.425 1.00 96.56 92 LEU A N 1
ATOM 707 C CA . LEU A 1 92 ? -8.288 1.714 11.019 1.00 96.56 92 LEU A CA 1
ATOM 708 C C . LEU A 1 92 ? -7.519 3.037 10.960 1.00 96.56 92 LEU A C 1
ATOM 710 O O . LEU A 1 92 ? -6.405 3.123 11.471 1.00 96.56 92 LEU A O 1
ATOM 714 N N . TYR A 1 93 ? -8.125 4.070 10.368 1.00 96.19 93 TYR A N 1
ATOM 715 C CA . TYR A 1 93 ? -7.518 5.398 10.305 1.00 96.19 93 TYR A CA 1
ATOM 716 C C . TYR A 1 93 ? -7.278 5.965 11.707 1.00 96.19 93 TYR A C 1
ATOM 718 O O . TYR A 1 93 ? -6.179 6.422 11.998 1.00 96.19 93 TYR A O 1
ATOM 726 N N . GLN A 1 94 ? -8.280 5.889 12.590 1.00 96.88 94 GLN A N 1
ATOM 727 C CA . GLN A 1 94 ? -8.179 6.411 13.954 1.00 96.88 94 GLN A CA 1
ATOM 728 C C . GLN A 1 94 ? -7.083 5.695 14.744 1.00 96.88 94 GLN A C 1
ATOM 730 O O . GLN A 1 94 ? -6.267 6.353 15.384 1.00 96.88 94 GLN A O 1
ATOM 735 N N . SER A 1 95 ? -7.032 4.362 14.661 1.00 95.94 95 SER A N 1
ATOM 736 C CA . SER A 1 95 ? -5.991 3.568 15.313 1.00 95.94 95 SER A CA 1
ATOM 737 C C . SER A 1 95 ? -4.598 3.932 14.808 1.00 95.94 95 SER A C 1
ATOM 739 O O . SER A 1 95 ? -3.685 4.083 15.615 1.00 95.94 95 SER A O 1
ATOM 741 N N . GLU A 1 96 ? -4.416 4.114 13.499 1.00 95.44 96 GLU A N 1
ATOM 742 C CA . GLU A 1 96 ? -3.111 4.499 12.958 1.00 95.44 96 GLU A CA 1
ATOM 743 C C . GLU A 1 96 ? -2.724 5.927 13.364 1.00 95.44 96 GLU A C 1
ATOM 745 O O . GLU A 1 96 ? -1.610 6.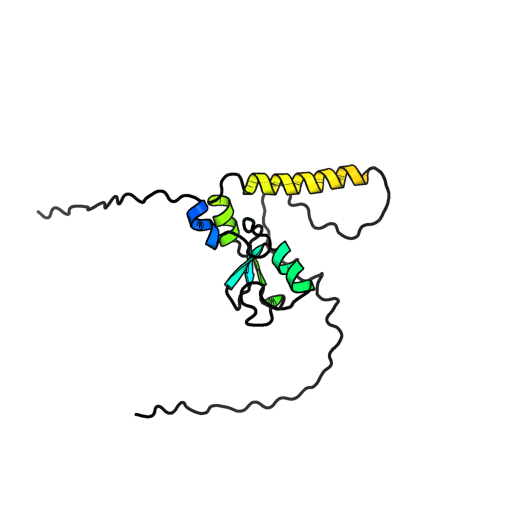150 13.836 1.00 95.44 96 GLU A O 1
ATOM 750 N N . SER A 1 97 ? -3.653 6.884 13.282 1.00 93.81 97 SER A N 1
ATOM 751 C CA . SER A 1 97 ? -3.428 8.256 13.750 1.00 93.81 97 SER A CA 1
ATOM 752 C C . SER A 1 97 ? -3.053 8.306 15.231 1.00 93.81 97 SER A C 1
ATOM 754 O O . SER A 1 97 ? -2.153 9.056 15.605 1.00 93.81 97 SER A O 1
ATOM 756 N N . GLN A 1 98 ? -3.696 7.489 16.069 1.00 94.50 98 GLN A N 1
ATOM 757 C CA . GLN A 1 98 ? -3.368 7.387 17.487 1.00 94.50 98 GLN A CA 1
ATOM 758 C C . GLN A 1 98 ? -1.946 6.851 17.699 1.00 94.50 98 GLN A C 1
ATOM 760 O O . GLN A 1 98 ? -1.184 7.441 18.460 1.00 94.50 98 GLN A O 1
ATOM 765 N N . ARG A 1 99 ? -1.551 5.786 16.991 1.00 92.94 99 ARG A N 1
ATOM 766 C CA . ARG A 1 99 ? -0.199 5.206 17.108 1.00 92.94 99 ARG A CA 1
ATOM 767 C C . ARG A 1 99 ? 0.887 6.193 16.695 1.00 92.94 99 ARG A C 1
ATOM 769 O O . ARG A 1 99 ? 1.927 6.272 17.349 1.00 92.94 99 ARG A O 1
ATOM 776 N N . VAL A 1 100 ? 0.636 6.972 15.642 1.00 89.50 100 VAL A N 1
ATOM 777 C CA . VAL A 1 100 ? 1.522 8.068 15.235 1.00 89.50 100 VAL A CA 1
ATOM 778 C C . VAL A 1 100 ? 1.581 9.123 16.345 1.00 89.50 100 VAL A C 1
ATOM 780 O O . VAL A 1 100 ? 2.665 9.446 16.824 1.00 89.50 100 VAL A O 1
ATOM 783 N N . ALA A 1 101 ? 0.440 9.610 16.835 1.00 90.81 101 ALA A N 1
ATOM 784 C CA . ALA A 1 101 ? 0.407 10.614 17.900 1.00 90.81 101 ALA A CA 1
ATOM 785 C C . ALA A 1 101 ? 1.148 10.160 19.173 1.00 90.81 101 ALA A C 1
ATOM 787 O O . ALA A 1 101 ? 1.911 10.936 19.743 1.00 90.81 101 ALA A O 1
ATOM 788 N N . GLU A 1 102 ? 0.989 8.904 19.589 1.00 90.25 102 GLU A N 1
ATOM 789 C CA . GLU A 1 102 ? 1.680 8.323 20.746 1.00 90.25 102 GLU A CA 1
ATOM 790 C C . GLU A 1 102 ? 3.198 8.256 20.544 1.00 90.25 102 GLU A C 1
ATOM 792 O O . GLU A 1 102 ? 3.962 8.601 21.450 1.00 90.25 102 GLU A O 1
ATOM 797 N N . PHE A 1 103 ? 3.654 7.869 19.349 1.00 88.62 103 PHE A N 1
ATOM 798 C CA . PHE A 1 103 ? 5.079 7.838 19.025 1.00 88.62 103 PHE A CA 1
ATOM 799 C C . PHE A 1 103 ? 5.707 9.238 19.097 1.00 88.62 103 PHE A C 1
ATOM 801 O O . PHE A 1 103 ? 6.757 9.420 19.718 1.00 88.62 103 PHE A O 1
ATOM 808 N N . HIS A 1 104 ? 5.042 10.242 18.520 1.00 83.12 104 HIS A N 1
ATOM 809 C CA . HIS A 1 104 ? 5.538 11.621 18.493 1.00 83.12 104 HIS A CA 1
ATOM 810 C C . HIS A 1 104 ? 5.393 12.332 19.852 1.00 83.12 104 HIS A C 1
ATOM 812 O O . HIS A 1 104 ? 6.321 13.012 20.295 1.00 83.12 104 HIS A O 1
ATOM 818 N N . GLY A 1 105 ? 4.281 12.129 20.561 1.00 77.06 105 GLY A N 1
ATOM 819 C CA . GLY A 1 105 ? 4.061 12.652 21.913 1.00 77.06 105 GLY A CA 1
ATOM 820 C C . GLY A 1 105 ? 5.023 12.046 22.940 1.00 77.06 105 GLY A C 1
ATOM 821 O O . GLY A 1 105 ? 5.553 12.756 23.796 1.00 77.06 105 GLY A O 1
ATOM 822 N N . GLY A 1 106 ? 5.337 10.754 22.804 1.00 65.56 106 GLY A N 1
ATOM 823 C CA . GLY A 1 106 ? 6.366 10.073 23.593 1.00 65.56 106 GLY A CA 1
ATOM 824 C C . GLY A 1 106 ? 7.802 10.466 23.219 1.00 65.56 106 GLY A C 1
ATOM 825 O O . GLY A 1 106 ? 8.704 10.371 24.051 1.00 65.56 106 GLY A O 1
ATOM 826 N N . ALA A 1 107 ? 8.042 10.919 21.986 1.00 59.59 107 ALA A N 1
ATOM 827 C CA . ALA A 1 107 ? 9.334 11.471 21.579 1.00 59.59 107 ALA A CA 1
ATOM 828 C C . ALA A 1 107 ? 9.563 12.869 22.183 1.00 59.59 107 ALA A C 1
ATOM 830 O O . ALA A 1 107 ? 10.653 13.141 22.687 1.00 59.59 107 ALA A O 1
ATOM 831 N N . LEU A 1 108 ? 8.524 13.716 22.219 1.00 58.50 108 LEU A N 1
ATOM 832 C CA . LEU A 1 108 ? 8.541 15.037 22.867 1.00 58.50 108 LEU A CA 1
ATOM 833 C C . LEU A 1 108 ? 8.777 14.951 24.381 1.00 58.50 108 LEU A C 1
ATOM 835 O O . LEU A 1 108 ? 9.575 15.721 24.915 1.00 58.50 108 LEU A O 1
ATOM 839 N N . SER A 1 109 ? 8.171 13.982 25.075 1.00 56.28 109 SER A N 1
ATOM 840 C CA . SER A 1 109 ? 8.409 13.791 26.514 1.00 56.28 109 SER A CA 1
ATOM 841 C C . SER A 1 109 ? 9.831 13.312 26.844 1.00 56.28 109 SER A C 1
ATOM 843 O O . SER A 1 109 ? 10.332 13.611 27.925 1.00 56.28 109 SER A O 1
ATOM 845 N N . LYS A 1 110 ? 10.526 12.644 25.909 1.00 51.69 110 LYS A N 1
ATOM 846 C CA . LYS A 1 110 ? 11.926 12.194 26.067 1.00 51.69 110 LYS A CA 1
ATOM 847 C C . LYS A 1 110 ? 12.974 13.273 25.758 1.00 51.69 110 LYS A C 1
ATOM 849 O O . LYS A 1 110 ? 14.128 13.123 26.154 1.00 51.69 110 LYS A O 1
ATOM 854 N N . LEU A 1 111 ? 12.595 14.364 25.088 1.00 55.69 111 LEU A N 1
ATOM 855 C CA . LEU A 1 111 ? 13.486 15.489 24.766 1.00 55.69 111 LEU A CA 1
ATOM 856 C C . LEU A 1 111 ? 13.738 16.428 25.961 1.00 55.69 111 LEU A C 1
ATOM 858 O O . LEU A 1 111 ? 14.708 17.185 25.939 1.00 55.69 111 LEU A O 1
ATOM 862 N N . SER A 1 112 ? 12.931 16.355 27.027 1.00 55.38 112 SER A N 1
ATOM 863 C CA . SER A 1 112 ? 13.113 17.177 28.235 1.00 55.38 112 SER A CA 1
ATOM 864 C C . SER A 1 112 ? 14.278 16.727 29.131 1.00 55.38 112 SER A C 1
ATOM 866 O O . SER A 1 112 ? 14.685 17.480 30.011 1.00 55.38 112 SER A O 1
ATOM 868 N N . SER A 1 113 ? 14.851 15.531 28.921 1.00 57.47 113 SER A N 1
ATOM 869 C CA . SER A 1 113 ? 15.832 14.932 29.850 1.00 57.47 113 SER A CA 1
ATOM 870 C C . SER A 1 113 ? 17.254 14.721 29.308 1.00 57.47 113 SER A C 1
ATOM 872 O O . SER A 1 113 ? 18.078 14.154 30.020 1.00 57.47 113 SER A O 1
ATOM 874 N N . GLY A 1 114 ? 17.621 15.167 28.099 1.00 47.31 114 GLY A N 1
ATOM 875 C CA . GLY A 1 114 ? 19.018 14.982 27.676 1.00 47.31 114 GLY A CA 1
ATOM 876 C C . GLY A 1 114 ? 19.388 15.462 26.280 1.00 47.31 114 GLY A C 1
ATOM 877 O O . GLY A 1 114 ? 18.925 14.945 25.268 1.00 47.31 114 GLY A O 1
ATOM 878 N N . ARG A 1 115 ? 20.318 16.417 26.236 1.00 59.88 115 ARG A N 1
ATOM 879 C CA . ARG A 1 115 ? 20.944 16.987 25.039 1.00 59.88 115 ARG A CA 1
ATOM 880 C C . ARG A 1 115 ? 21.700 15.910 24.237 1.00 59.88 115 ARG A C 1
ATOM 882 O O . ARG A 1 115 ? 22.838 15.597 24.571 1.00 59.88 115 ARG A O 1
ATOM 889 N N . ARG A 1 116 ? 21.125 15.397 23.141 1.00 52.06 116 ARG A N 1
ATOM 890 C CA . ARG A 1 116 ? 21.875 14.798 22.013 1.00 52.06 116 ARG A CA 1
ATOM 891 C C . ARG A 1 116 ? 21.237 15.175 20.675 1.00 52.06 116 ARG A C 1
ATOM 893 O O . ARG A 1 116 ? 20.027 15.085 20.506 1.00 52.06 116 ARG A O 1
ATOM 900 N N . ARG A 1 117 ? 22.074 15.612 19.728 1.00 53.75 117 ARG A N 1
ATOM 901 C CA . ARG A 1 117 ? 21.697 15.927 18.343 1.00 53.75 117 ARG A CA 1
ATOM 902 C C . ARG A 1 117 ? 21.326 14.632 17.617 1.00 53.75 117 ARG A C 1
ATOM 904 O O . ARG A 1 117 ? 22.216 13.866 17.268 1.00 53.75 117 ARG A O 1
ATOM 911 N N . PHE A 1 118 ? 20.036 14.395 17.395 1.00 43.44 118 PHE A N 1
ATOM 912 C CA . PHE A 1 118 ? 19.563 13.364 16.474 1.00 43.44 118 PHE A CA 1
ATOM 913 C C . PHE A 1 118 ? 19.103 14.054 15.187 1.00 43.44 118 PHE A C 1
ATOM 915 O O . PHE A 1 118 ? 18.085 14.741 15.156 1.00 43.44 118 PHE A O 1
ATOM 922 N N . SER A 1 119 ? 19.917 13.942 14.142 1.00 50.44 119 SER A N 1
ATOM 923 C CA . SER A 1 119 ? 19.613 14.399 12.787 1.00 50.44 119 SER A CA 1
ATOM 924 C C . SER A 1 119 ? 18.543 13.488 12.185 1.00 50.44 119 SER A C 1
ATOM 926 O O . SER A 1 119 ? 18.863 12.437 11.637 1.00 50.44 119 SER A O 1
ATOM 928 N N . GLY A 1 120 ? 17.272 13.856 12.347 1.00 50.75 120 GLY A N 1
ATOM 929 C CA . GLY A 1 120 ? 16.153 13.078 11.817 1.00 50.75 120 GLY A CA 1
ATOM 930 C C . GLY A 1 120 ? 14.789 13.591 12.267 1.00 50.75 120 GLY A C 1
ATOM 931 O O . GLY A 1 120 ? 14.007 12.826 12.820 1.00 50.75 120 GLY A O 1
ATOM 932 N N . LEU A 1 121 ? 14.504 14.880 12.067 1.00 51.91 121 LEU A N 1
ATOM 933 C CA . LEU A 1 121 ? 13.130 15.381 12.127 1.00 51.91 121 LEU A CA 1
ATOM 934 C C . LEU A 1 121 ? 12.469 15.081 10.777 1.00 51.91 121 LEU A C 1
ATOM 936 O O . LEU A 1 121 ? 12.574 15.870 9.845 1.00 51.91 121 LEU A O 1
ATOM 940 N N . VAL A 1 122 ? 11.835 13.914 10.654 1.00 48.81 122 VAL A N 1
ATOM 941 C CA . VAL A 1 122 ? 10.859 13.677 9.582 1.00 48.81 122 VAL A CA 1
ATOM 942 C C . VAL A 1 122 ? 9.566 14.380 9.999 1.00 48.81 122 VAL A C 1
ATOM 944 O O . VAL A 1 122 ? 9.120 14.227 11.137 1.00 48.81 122 VAL A O 1
ATOM 947 N N . GLY A 1 123 ? 9.050 15.221 9.100 1.00 43.91 123 GLY A N 1
ATOM 948 C CA . GLY A 1 123 ? 8.043 16.250 9.355 1.00 43.91 123 GLY A CA 1
ATOM 949 C C . GLY A 1 123 ? 6.791 15.788 10.105 1.00 43.91 123 GLY A C 1
ATOM 950 O O . GLY A 1 123 ? 6.257 14.704 9.888 1.00 43.91 123 GLY A O 1
ATOM 951 N N . ILE A 1 124 ? 6.319 16.665 10.987 1.00 48.53 124 ILE A N 1
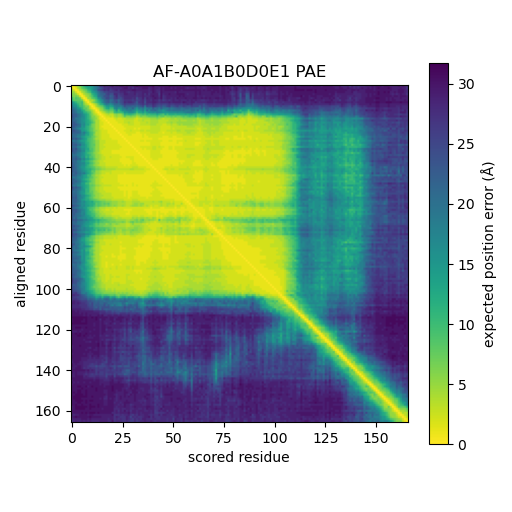ATOM 952 C CA . ILE A 1 124 ? 5.026 16.580 11.669 1.00 48.53 124 ILE A CA 1
ATOM 953 C C . ILE A 1 124 ? 3.928 16.882 10.630 1.00 48.53 124 ILE A C 1
ATOM 955 O O . ILE A 1 124 ? 3.970 17.968 10.049 1.00 48.53 124 ILE A O 1
ATOM 959 N N . PRO A 1 125 ? 2.916 16.024 10.396 1.00 42.94 125 PRO A N 1
ATOM 960 C CA . PRO A 1 125 ? 1.712 16.455 9.695 1.00 42.94 125 PRO A CA 1
ATOM 961 C C . PRO A 1 125 ? 0.893 17.353 10.634 1.00 42.94 125 PRO A C 1
ATOM 963 O O . PRO A 1 125 ? 0.416 16.904 11.677 1.00 42.94 125 PRO A O 1
ATOM 966 N N . SER A 1 126 ? 0.769 18.634 10.284 1.00 41.31 126 SER A N 1
ATOM 967 C CA . SER A 1 126 ? -0.104 19.592 10.974 1.00 41.31 126 SER A CA 1
ATOM 968 C C . SER A 1 126 ? -1.582 19.193 10.799 1.00 41.31 126 SER A C 1
ATOM 970 O O . SER A 1 126 ? -1.946 18.734 9.714 1.00 41.31 126 SER A O 1
ATOM 972 N N . PRO A 1 127 ? -2.459 19.366 11.807 1.00 49.81 127 PRO A N 1
ATOM 973 C CA . PRO A 1 127 ? -3.853 18.912 11.757 1.00 49.81 127 PRO A CA 1
ATOM 974 C C . PRO A 1 127 ? -4.791 19.803 10.920 1.00 49.81 127 PRO A C 1
ATOM 976 O O . PRO A 1 127 ? -6.005 19.614 10.957 1.00 49.81 127 PRO A O 1
ATOM 979 N N . GLU A 1 128 ? -4.266 20.748 10.140 1.00 40.59 128 GLU A N 1
ATOM 980 C CA . GLU A 1 128 ? -5.065 21.700 9.367 1.00 40.59 128 GLU A CA 1
ATOM 981 C C . GLU A 1 128 ? -4.671 21.641 7.888 1.00 40.59 128 GLU A C 1
ATOM 983 O O . GLU A 1 128 ? -3.519 21.865 7.515 1.00 40.59 128 GLU A O 1
ATOM 988 N N . GLY A 1 129 ? -5.629 21.258 7.043 1.00 41.81 129 GLY A N 1
ATOM 989 C CA . GLY A 1 129 ? -5.384 20.873 5.659 1.00 41.81 129 GLY A CA 1
ATOM 990 C C . GLY A 1 129 ? -4.754 21.962 4.795 1.00 41.81 129 GLY A C 1
ATOM 991 O O . GLY A 1 129 ? -5.316 23.044 4.674 1.00 41.81 129 GLY A O 1
ATOM 992 N N . LYS A 1 130 ? -3.640 21.606 4.140 1.00 35.69 130 LYS A N 1
ATOM 993 C CA . LYS A 1 130 ? -3.281 21.882 2.733 1.00 35.69 130 LYS A CA 1
ATOM 994 C C . LYS A 1 130 ? -2.250 20.813 2.357 1.00 35.69 130 LYS A C 1
ATOM 996 O O . LYS A 1 130 ? -1.104 20.885 2.786 1.00 35.69 130 LYS A O 1
ATOM 1001 N N . GLU A 1 131 ? -2.657 19.779 1.630 1.00 40.75 131 GLU A N 1
ATOM 1002 C CA . GLU A 1 131 ? -1.712 18.824 1.045 1.00 40.75 131 GLU A CA 1
ATOM 1003 C C . GLU A 1 131 ? -1.128 19.498 -0.207 1.00 40.75 131 GLU A C 1
ATOM 1005 O O . GLU A 1 131 ? -1.667 19.372 -1.303 1.00 40.75 131 GLU A O 1
ATOM 1010 N N . SER A 1 132 ? -0.085 20.312 -0.034 1.00 33.47 132 SER A N 1
ATOM 1011 C CA . SER A 1 132 ? 0.791 20.677 -1.145 1.00 33.47 132 SER A CA 1
ATOM 1012 C C . SER A 1 132 ? 1.718 19.489 -1.384 1.00 33.47 132 SER A C 1
ATOM 1014 O O . SER A 1 132 ? 2.623 19.230 -0.589 1.00 33.47 132 SER A O 1
ATOM 1016 N N . LEU A 1 133 ? 1.427 18.751 -2.457 1.00 56.22 133 LEU A N 1
ATOM 1017 C CA . LEU A 1 133 ? 2.414 17.985 -3.221 1.00 56.22 133 LEU A CA 1
ATOM 1018 C C . LEU A 1 133 ? 3.630 18.913 -3.400 1.00 56.22 133 LEU A C 1
ATOM 1020 O O . LEU A 1 133 ? 3.437 20.106 -3.605 1.00 56.22 133 LEU A O 1
ATOM 1024 N N . ASP A 1 134 ? 4.836 18.507 -3.016 1.00 40.16 134 ASP A N 1
ATOM 1025 C CA . ASP A 1 134 ? 5.868 18.061 -3.953 1.00 40.16 134 ASP A CA 1
ATOM 1026 C C . ASP A 1 134 ? 7.123 17.618 -3.140 1.00 40.16 134 ASP A C 1
ATOM 1028 O O . ASP A 1 134 ? 7.432 18.192 -2.098 1.00 40.16 134 ASP A O 1
ATOM 1032 N N . ASP A 1 135 ? 7.829 16.589 -3.631 1.00 49.22 135 ASP A N 1
ATOM 1033 C CA . ASP A 1 135 ? 9.304 16.441 -3.600 1.00 49.22 135 ASP A CA 1
ATOM 1034 C C . ASP A 1 135 ? 10.143 16.117 -2.339 1.00 49.22 135 ASP A C 1
ATOM 1036 O O . ASP A 1 135 ? 11.207 16.697 -2.174 1.00 49.22 135 ASP A O 1
ATOM 1040 N N . ASP A 1 136 ? 9.844 15.074 -1.544 1.00 46.56 136 ASP A N 1
ATOM 1041 C CA . ASP A 1 136 ? 10.782 14.664 -0.459 1.00 46.56 136 ASP A CA 1
ATOM 1042 C C . ASP A 1 136 ? 11.149 13.166 -0.367 1.00 46.56 136 ASP A C 1
ATOM 1044 O O . ASP A 1 136 ? 11.588 12.669 0.672 1.00 46.56 136 ASP A O 1
ATOM 1048 N N . ILE A 1 137 ? 11.024 12.390 -1.451 1.00 56.47 137 ILE A N 1
ATOM 1049 C CA . ILE A 1 137 ? 11.357 10.947 -1.398 1.00 56.47 137 ILE A CA 1
ATOM 1050 C C . ILE A 1 137 ? 12.849 10.657 -1.671 1.00 56.47 137 ILE A C 1
ATOM 1052 O O . ILE A 1 137 ? 13.369 9.647 -1.196 1.00 56.47 137 ILE A O 1
ATOM 1056 N N . ASN A 1 138 ? 13.576 11.534 -2.370 1.00 54.22 138 ASN A N 1
ATOM 1057 C CA . ASN A 1 138 ? 14.872 11.167 -2.964 1.00 54.22 138 ASN A CA 1
ATOM 1058 C C . ASN A 1 138 ? 16.124 11.406 -2.103 1.00 54.22 138 ASN A C 1
ATOM 1060 O O . ASN A 1 138 ? 17.209 10.996 -2.508 1.00 54.22 138 ASN A O 1
ATOM 1064 N N . HIS A 1 139 ? 16.042 12.022 -0.920 1.00 53.28 139 HIS A N 1
ATOM 1065 C CA . HIS A 1 139 ? 17.278 12.490 -0.274 1.00 53.28 139 HIS A CA 1
ATOM 1066 C C . HIS A 1 139 ? 18.078 11.420 0.497 1.00 53.28 139 HIS A C 1
ATOM 1068 O O . HIS A 1 139 ? 19.260 11.626 0.761 1.00 53.28 139 HIS A O 1
ATOM 1074 N N . ASN A 1 140 ? 17.494 10.269 0.857 1.00 44.41 140 ASN A N 1
ATOM 1075 C CA . ASN A 1 140 ? 18.159 9.342 1.792 1.00 44.41 140 ASN A CA 1
ATOM 1076 C C . ASN A 1 140 ? 18.733 8.056 1.169 1.00 44.41 140 ASN A C 1
ATOM 1078 O O . ASN A 1 140 ? 19.331 7.256 1.883 1.00 44.41 140 ASN A O 1
ATOM 1082 N N . ILE A 1 141 ? 18.581 7.849 -0.146 1.00 51.69 141 ILE A N 1
ATOM 1083 C CA . ILE A 1 141 ? 19.067 6.634 -0.835 1.00 51.69 141 ILE A CA 1
ATOM 1084 C C . ILE A 1 141 ? 20.205 6.944 -1.828 1.00 51.69 141 ILE A C 1
ATOM 1086 O O . ILE A 1 141 ? 20.996 6.061 -2.143 1.00 51.69 141 ILE A O 1
ATOM 1090 N N . SER A 1 142 ? 20.399 8.207 -2.229 1.00 45.41 142 SER A N 1
ATOM 1091 C CA . SER A 1 142 ? 21.467 8.609 -3.166 1.00 45.41 142 SER A CA 1
ATOM 1092 C C . SER A 1 142 ? 22.901 8.506 -2.624 1.00 45.41 142 SER A C 1
ATOM 1094 O O . SER A 1 142 ? 23.837 8.769 -3.366 1.00 45.41 142 SER A O 1
ATOM 1096 N N . LYS A 1 143 ? 23.119 8.117 -1.360 1.00 42.47 143 LYS A N 1
ATOM 1097 C CA . LYS A 1 143 ? 24.472 8.017 -0.773 1.00 42.47 143 LYS A CA 1
ATOM 1098 C C . LYS A 1 143 ? 25.149 6.646 -0.911 1.00 42.47 143 LYS A C 1
ATOM 1100 O O . LYS A 1 143 ? 26.179 6.432 -0.282 1.00 42.47 143 LYS A O 1
ATOM 1105 N N . LYS A 1 144 ? 24.586 5.700 -1.671 1.00 51.31 144 LYS A N 1
ATOM 1106 C CA . LYS A 1 144 ? 25.154 4.341 -1.797 1.00 51.31 144 LYS A CA 1
ATOM 1107 C C . LYS A 1 144 ? 25.548 3.906 -3.209 1.00 51.31 144 LYS A C 1
ATOM 1109 O O . LYS A 1 144 ? 25.999 2.779 -3.360 1.00 51.31 144 LYS A O 1
ATOM 1114 N N . ASN A 1 145 ? 25.441 4.776 -4.211 1.00 42.28 145 ASN A N 1
ATOM 1115 C CA . ASN A 1 145 ? 25.571 4.361 -5.612 1.00 42.28 145 ASN A CA 1
ATOM 1116 C C . ASN A 1 145 ? 26.776 5.011 -6.318 1.00 42.28 145 ASN A C 1
ATOM 1118 O O . ASN A 1 145 ? 26.739 5.216 -7.524 1.00 42.28 145 ASN A O 1
ATOM 1122 N N . GLU A 1 146 ? 27.833 5.361 -5.582 1.00 43.12 146 GLU A N 1
ATOM 1123 C CA . GLU A 1 146 ? 29.116 5.798 -6.155 1.00 43.12 146 GLU A CA 1
ATOM 1124 C C . GLU A 1 146 ? 30.117 4.634 -6.146 1.00 43.12 146 GLU A C 1
ATOM 1126 O O . GLU A 1 146 ? 31.137 4.677 -5.465 1.00 43.12 146 GLU A O 1
ATOM 1131 N N . SER A 1 147 ? 29.811 3.556 -6.868 1.00 44.47 147 SER A N 1
ATOM 1132 C CA . SER A 1 147 ? 30.816 2.574 -7.292 1.00 44.47 147 SER A CA 1
ATOM 1133 C C . SER A 1 147 ? 30.219 1.651 -8.350 1.00 44.47 147 SER A C 1
ATOM 1135 O O . SER A 1 147 ? 29.493 0.734 -7.988 1.00 44.47 147 SER A O 1
ATOM 1137 N N . GLU A 1 148 ? 30.510 1.958 -9.617 1.00 46.09 148 GLU A N 1
ATOM 1138 C CA . GLU A 1 148 ? 30.515 1.116 -10.837 1.00 46.09 148 GLU A CA 1
ATOM 1139 C C . GLU A 1 148 ? 30.262 2.062 -12.024 1.00 46.09 148 GLU A C 1
ATOM 1141 O O . GLU A 1 148 ? 29.133 2.413 -12.338 1.00 46.09 148 GLU A O 1
ATOM 1146 N N . HIS A 1 149 ? 31.271 2.860 -12.374 1.00 36.72 149 HIS A N 1
ATOM 1147 C CA . HIS A 1 149 ? 32.267 2.603 -13.426 1.00 36.72 149 HIS A CA 1
ATOM 1148 C C . HIS A 1 149 ? 31.653 2.575 -14.830 1.00 36.72 149 HIS A C 1
ATOM 1150 O O . HIS A 1 149 ? 30.805 1.750 -15.150 1.00 36.72 149 HIS A O 1
ATOM 1156 N N . ALA A 1 150 ? 32.103 3.555 -15.608 1.00 40.41 150 ALA A N 1
ATOM 1157 C CA . ALA A 1 150 ? 31.795 3.797 -17.000 1.00 40.41 150 ALA A CA 1
ATOM 1158 C C . ALA A 1 150 ? 32.235 2.626 -17.876 1.00 40.41 150 ALA A C 1
ATOM 1160 O O . ALA A 1 150 ? 33.290 2.065 -17.614 1.00 40.41 150 ALA A O 1
ATOM 1161 N N . ASP A 1 151 ? 31.456 2.350 -18.920 1.00 39.19 151 ASP A N 1
ATOM 1162 C CA . ASP A 1 151 ? 31.975 2.016 -20.243 1.00 39.19 151 ASP A CA 1
ATOM 1163 C C . ASP A 1 151 ? 30.909 2.397 -21.284 1.00 39.19 151 ASP A C 1
ATOM 1165 O O . ASP A 1 151 ? 29.829 1.807 -21.374 1.00 39.19 151 ASP A O 1
ATOM 1169 N N . ASP A 1 152 ? 31.221 3.461 -22.021 1.00 43.75 152 ASP A N 1
ATOM 1170 C CA . ASP A 1 152 ? 30.554 3.928 -23.228 1.00 43.75 152 ASP A CA 1
ATOM 1171 C C . ASP A 1 152 ? 30.757 2.934 -24.386 1.00 43.75 152 ASP A C 1
ATOM 1173 O O . ASP A 1 152 ? 31.876 2.480 -24.617 1.00 43.75 152 ASP A O 1
ATOM 1177 N N . ALA A 1 153 ? 29.704 2.657 -25.163 1.00 38.22 153 ALA A N 1
ATOM 1178 C CA . ALA A 1 153 ? 29.693 2.893 -26.614 1.00 38.22 153 ALA A CA 1
ATOM 1179 C C . ALA A 1 153 ? 28.402 2.379 -27.274 1.00 38.22 153 ALA A C 1
ATOM 1181 O O . ALA A 1 153 ? 28.057 1.197 -27.234 1.00 38.22 153 ALA A O 1
ATOM 1182 N N . ASP A 1 154 ? 27.741 3.316 -27.943 1.00 42.88 154 ASP A N 1
ATOM 1183 C CA . ASP A 1 154 ? 26.709 3.153 -28.957 1.00 42.88 154 ASP A CA 1
ATOM 1184 C C . ASP A 1 154 ? 27.068 2.135 -30.057 1.00 42.88 154 ASP A C 1
ATOM 1186 O O . ASP A 1 154 ? 28.181 2.164 -30.575 1.00 42.88 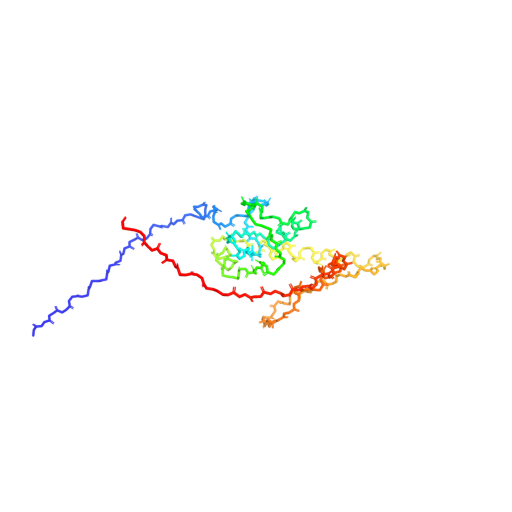154 ASP A O 1
ATOM 1190 N N . PHE A 1 155 ? 26.084 1.366 -30.544 1.00 34.62 155 PHE A N 1
ATOM 1191 C CA . PHE A 1 155 ? 25.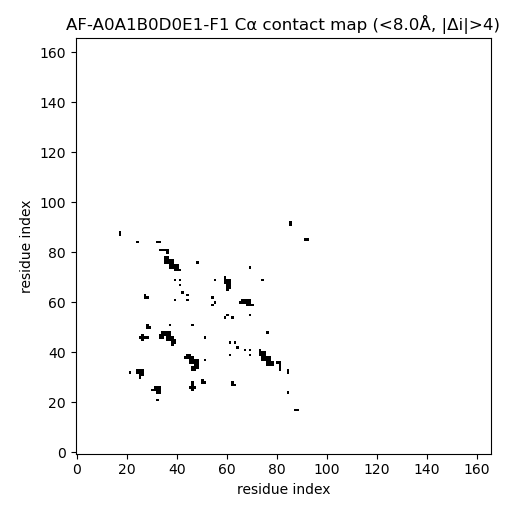742 1.393 -31.976 1.00 34.62 155 PHE A CA 1
ATOM 1192 C C . PHE A 1 155 ? 24.355 0.786 -32.241 1.00 34.62 155 PHE A C 1
ATOM 1194 O O . PHE A 1 155 ? 24.143 -0.425 -32.267 1.00 34.62 155 PHE A O 1
ATOM 1201 N N . PHE A 1 156 ? 23.399 1.684 -32.430 1.00 34.12 156 PHE A N 1
ATOM 1202 C CA . PHE A 1 156 ? 22.049 1.461 -32.934 1.00 34.12 156 PHE A CA 1
ATOM 1203 C C . PHE A 1 156 ? 22.098 1.055 -34.416 1.00 34.12 156 PHE A C 1
ATOM 1205 O O . PHE A 1 156 ? 22.844 1.696 -35.145 1.00 34.12 156 PHE A O 1
ATOM 1212 N N . HIS A 1 157 ? 21.288 0.087 -34.877 1.00 49.25 157 HIS A N 1
ATOM 1213 C CA . HIS A 1 157 ? 20.710 0.040 -36.239 1.00 49.25 157 HIS A CA 1
ATOM 1214 C C . HIS A 1 157 ? 19.637 -1.074 -36.393 1.00 49.25 157 HIS A C 1
ATOM 1216 O O . HIS A 1 157 ? 19.572 -1.962 -35.545 1.00 49.25 157 HIS A O 1
ATOM 1222 N N . PRO A 1 158 ? 18.724 -0.976 -37.388 1.00 46.88 158 PRO A N 1
ATOM 1223 C CA . PRO A 1 158 ? 17.272 -1.047 -37.174 1.00 46.88 158 PRO A CA 1
ATOM 1224 C C . PRO A 1 158 ?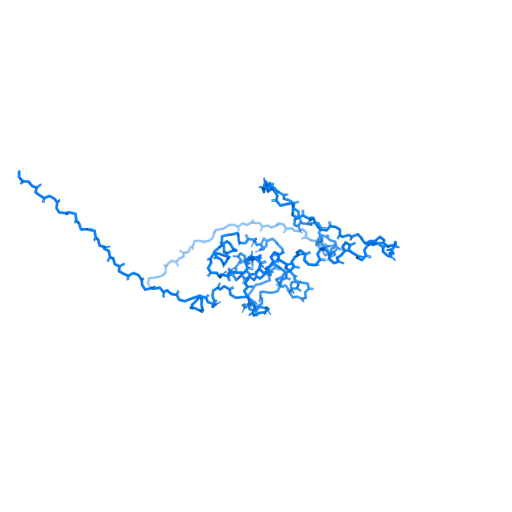 16.549 -2.233 -37.858 1.00 46.88 158 PRO A C 1
ATOM 1226 O O . PRO A 1 158 ? 17.072 -2.819 -38.793 1.00 46.88 158 PRO A O 1
ATOM 1229 N N . GLU A 1 159 ? 15.311 -2.494 -37.405 1.00 44.94 159 GLU A N 1
ATOM 1230 C CA . GLU A 1 159 ? 14.167 -3.113 -38.118 1.00 44.94 159 GLU A CA 1
ATOM 1231 C C . GLU A 1 159 ? 14.419 -4.406 -38.938 1.00 44.94 159 GLU A C 1
ATOM 1233 O O . GLU A 1 159 ? 14.825 -4.348 -40.096 1.00 44.94 159 GLU A O 1
ATOM 1238 N N . GLU A 1 160 ? 13.993 -5.569 -38.418 1.00 43.94 160 GLU A N 1
ATOM 1239 C CA . GLU A 1 160 ? 13.613 -6.711 -39.270 1.00 43.94 160 GLU A CA 1
ATOM 1240 C C . GLU A 1 160 ? 12.102 -7.011 -39.158 1.00 43.94 160 GLU A C 1
ATOM 1242 O O . GLU A 1 160 ? 11.562 -7.069 -38.049 1.00 43.94 160 GLU A O 1
ATOM 1247 N N . PRO A 1 161 ? 11.391 -7.210 -40.287 1.00 44.03 161 PRO A N 1
ATOM 1248 C CA . PRO A 1 161 ? 9.945 -7.396 -40.299 1.00 44.03 161 PRO A CA 1
ATOM 1249 C C . PRO A 1 161 ? 9.532 -8.819 -39.897 1.00 44.03 161 PRO A C 1
ATOM 1251 O O . PRO A 1 161 ? 10.116 -9.819 -40.317 1.00 44.03 161 PRO A O 1
ATOM 1254 N N . ILE A 1 162 ? 8.439 -8.902 -39.137 1.00 47.56 162 ILE A N 1
ATOM 1255 C CA . ILE A 1 162 ? 7.810 -10.149 -38.690 1.00 47.56 162 ILE A CA 1
ATOM 1256 C C . ILE A 1 162 ? 7.227 -10.889 -39.906 1.00 47.56 162 ILE A C 1
ATOM 1258 O O . ILE A 1 162 ? 6.234 -10.457 -40.494 1.00 47.56 162 ILE A O 1
ATOM 1262 N N . ARG A 1 163 ? 7.821 -12.030 -40.279 1.00 39.72 163 ARG A N 1
ATOM 1263 C CA . ARG A 1 163 ? 7.238 -12.959 -41.259 1.00 39.72 163 ARG A CA 1
ATOM 1264 C C . ARG A 1 163 ? 6.171 -13.825 -40.587 1.00 39.72 163 ARG A C 1
ATOM 1266 O O . ARG A 1 163 ? 6.488 -14.640 -39.726 1.00 39.72 163 ARG A O 1
ATOM 1273 N N . PHE A 1 164 ? 4.921 -13.683 -41.023 1.00 42.12 164 PHE A N 1
ATOM 1274 C CA . PHE A 1 164 ? 3.882 -14.688 -40.798 1.00 42.12 164 PHE A CA 1
ATOM 1275 C C . PHE A 1 164 ? 4.110 -15.859 -41.757 1.00 42.12 164 PHE A C 1
ATOM 1277 O O . PHE A 1 164 ? 4.237 -15.647 -42.963 1.00 42.12 164 PHE A O 1
ATOM 1284 N N . ASN A 1 165 ? 4.169 -17.078 -41.225 1.00 36.44 165 ASN A N 1
ATOM 1285 C CA . ASN A 1 165 ? 4.137 -18.301 -42.026 1.00 36.44 165 ASN A CA 1
ATOM 1286 C C . ASN A 1 165 ? 2.707 -18.888 -41.988 1.00 36.44 165 ASN A C 1
ATOM 1288 O O . ASN A 1 165 ? 2.039 -18.699 -40.966 1.00 36.44 165 ASN A O 1
ATOM 1292 N N . PRO A 1 166 ? 2.232 -19.519 -43.080 1.00 56.94 166 PRO A N 1
ATOM 1293 C CA . PRO A 1 166 ? 0.838 -19.927 -43.263 1.00 56.94 166 PRO A CA 1
ATOM 1294 C C . PRO A 1 166 ? 0.412 -21.116 -42.397 1.00 56.94 166 PRO A C 1
ATOM 1296 O O . PRO A 1 166 ? 1.288 -21.926 -42.010 1.00 56.94 166 PRO A O 1
#

Radius of gyration: 24.55 Å; Cα contacts (8 Å, |Δi|>4): 103; chains: 1; bounding box: 83×42×73 Å

pLDDT: mean 74.63, std 23.58, range [33.47, 98.62]

Secondary structure (DSSP, 8-state):
-----------------GGGGHHHHB-TTTSSB-SSEEEETTT--EEEHHHHHHHHTT-SB-TTT--SBPPGGGEEE-HHHHHHHHHHSTTHHHHHHHHHHHHHHHHHHHGGG--------PPP--SS--------SSTTTTTS------------------PPP-

Mean predicted aligned error: 16.1 Å

InterPro domains:
  IPR001841 Zinc finge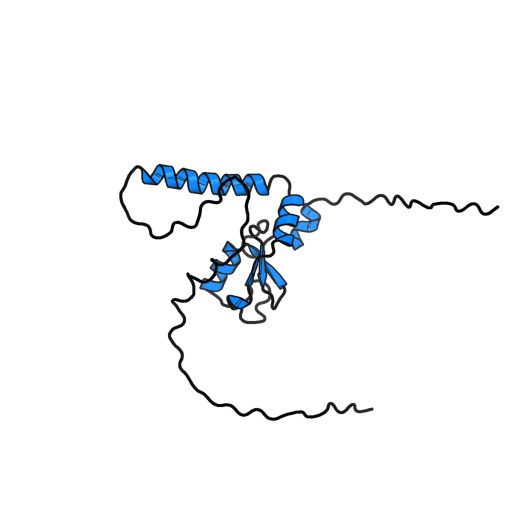r, RING-type [PF13923] (27-65)
  IPR001841 Zinc finger, RING-type [PS50089] (27-66)
  IPR001841 Zinc finger, RING-type [SM00184] (27-65)
  IPR013083 Zinc finger, RING/FYVE/PHD-type [G3DSA:3.30.40.10] (13-109)
  IPR017907 Zinc finger, RING-type, conserved site [PS00518] (43-52)